Protein AF-A0A962JH08-F1 (afdb_monomer)

Radius of gyration: 19.58 Å; Cα contacts (8 Å, |Δi|>4): 3; chains: 1; bounding box: 34×35×42 Å

Secondary structure (DSSP, 8-state):
---PPP--HHHHHHH-S-----SSSS-GGG--TT--HHHHHHHHHHHHHTTPPP-------

Mean predicted aligned error: 6.26 Å

Structure (mmCIF, N/CA/C/O backbone):
data_AF-A0A962JH08-F1
#
_entry.id   AF-A0A962JH08-F1
#
loop_
_atom_site.group_PDB
_atom_site.id
_atom_site.type_symbol
_atom_site.label_atom_id
_atom_site.label_alt_id
_atom_site.label_comp_id
_atom_site.label_asym_id
_atom_site.label_entity_id
_atom_site.label_seq_id
_atom_site.pdbx_PDB_ins_code
_atom_site.Cartn_x
_atom_site.Cartn_y
_atom_site.Cartn_z
_atom_site.occupancy
_atom_site.B_iso_or_equiv
_atom_site.auth_seq_id
_atom_site.auth_comp_id
_atom_site.auth_asym_id
_atom_site.auth_atom_id
_atom_site.pdbx_PDB_model_num
ATOM 1 N N . MET A 1 1 ? -21.500 -12.515 -19.986 1.00 48.56 1 MET A N 1
ATOM 2 C CA . MET A 1 1 ? -20.437 -12.842 -20.957 1.00 48.56 1 MET A CA 1
ATOM 3 C C . MET A 1 1 ? -19.406 -13.683 -20.226 1.00 48.56 1 MET A C 1
ATOM 5 O O . MET A 1 1 ? -18.915 -13.229 -19.202 1.00 48.56 1 MET A O 1
ATOM 9 N N . GLN A 1 2 ? -19.173 -14.926 -20.652 1.00 59.09 2 GLN A N 1
ATOM 10 C CA . GLN A 1 2 ? -18.077 -15.735 -20.110 1.00 59.09 2 GLN A CA 1
ATOM 11 C C . GLN A 1 2 ? -16.786 -15.248 -20.767 1.00 59.09 2 GLN A C 1
ATOM 13 O O . GLN A 1 2 ? -16.604 -15.427 -21.966 1.00 59.09 2 GLN A O 1
ATOM 18 N N . HIS A 1 3 ? -15.929 -14.582 -19.997 1.00 73.94 3 HIS A N 1
ATOM 19 C CA . HIS A 1 3 ? -14.574 -14.281 -20.438 1.00 73.94 3 HIS A CA 1
ATOM 20 C C . HIS A 1 3 ? -13.699 -15.482 -2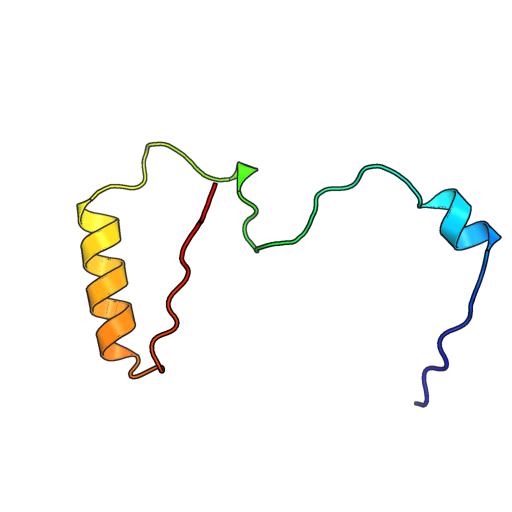0.095 1.00 73.94 3 HIS A C 1
ATOM 22 O O . HIS A 1 3 ? -13.346 -15.689 -18.935 1.00 73.94 3 HIS A O 1
ATOM 28 N N . THR A 1 4 ? -13.400 -16.298 -21.100 1.00 84.69 4 THR A N 1
ATOM 29 C CA . THR A 1 4 ? -12.355 -17.316 -20.997 1.00 84.69 4 THR A CA 1
ATOM 30 C C . THR A 1 4 ? -11.009 -16.612 -21.102 1.00 84.69 4 THR A C 1
ATOM 32 O O . THR A 1 4 ? -10.791 -15.839 -22.033 1.00 84.69 4 THR A O 1
ATOM 35 N N . LEU A 1 5 ? -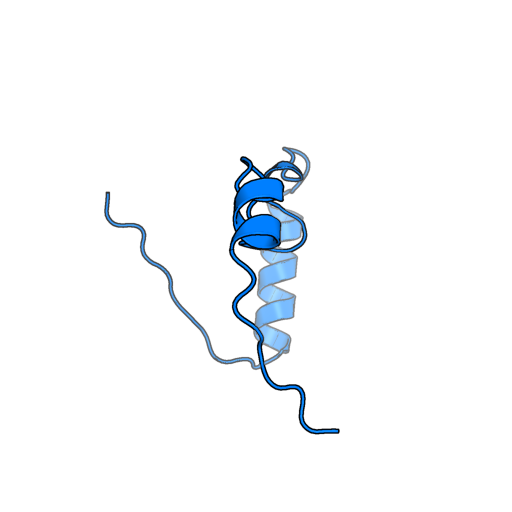10.126 -16.845 -20.133 1.00 88.56 5 LEU A N 1
ATOM 36 C CA . LEU A 1 5 ? -8.742 -16.387 -20.215 1.00 88.56 5 LEU A CA 1
ATOM 37 C C . LEU A 1 5 ? -8.019 -17.217 -21.283 1.00 88.56 5 LEU A C 1
ATOM 39 O O . LEU A 1 5 ? -7.974 -18.442 -21.181 1.00 88.56 5 LEU A O 1
ATOM 43 N N . GLU A 1 6 ? -7.473 -16.551 -22.296 1.00 91.12 6 GLU A N 1
ATOM 44 C CA . GLU A 1 6 ? -6.641 -17.163 -23.333 1.00 91.12 6 GLU A CA 1
ATOM 45 C C . GLU A 1 6 ? -5.160 -16.993 -22.976 1.00 91.12 6 GLU A C 1
ATOM 47 O O . GLU A 1 6 ? -4.720 -15.910 -22.588 1.00 91.12 6 GLU A O 1
ATOM 52 N N . PHE A 1 7 ? -4.391 -18.078 -23.077 1.00 92.31 7 PHE A N 1
ATOM 53 C CA . PHE A 1 7 ? -2.952 -18.065 -22.832 1.00 92.31 7 PHE A CA 1
ATOM 54 C C . PHE A 1 7 ? -2.208 -17.768 -24.141 1.00 92.31 7 PHE A C 1
ATOM 56 O O . PHE A 1 7 ? -1.879 -18.682 -24.895 1.00 92.31 7 PHE A O 1
ATOM 63 N N . ASP A 1 8 ? -1.960 -16.487 -24.411 1.00 95.50 8 ASP A N 1
ATOM 64 C CA . ASP A 1 8 ? -1.212 -16.023 -25.585 1.00 95.50 8 ASP A CA 1
ATOM 65 C C . ASP A 1 8 ? 0.262 -15.775 -25.220 1.00 95.50 8 ASP A C 1
ATOM 67 O O . ASP A 1 8 ? 0.612 -14.792 -24.561 1.00 95.50 8 ASP A O 1
ATOM 71 N N . LEU A 1 9 ? 1.141 -16.685 -25.647 1.00 95.94 9 LEU A N 1
ATOM 72 C CA . LEU A 1 9 ? 2.571 -16.618 -25.345 1.00 95.94 9 LEU A CA 1
ATOM 73 C C . LEU A 1 9 ? 3.265 -15.422 -26.015 1.00 95.94 9 LEU A C 1
ATOM 75 O O . LEU A 1 9 ? 4.158 -14.830 -25.408 1.00 95.94 9 LEU A O 1
ATOM 79 N N . GLU A 1 10 ? 2.866 -15.053 -27.234 1.00 96.56 10 GLU A N 1
ATOM 80 C CA . GLU A 1 10 ? 3.475 -13.929 -27.954 1.00 96.56 10 GLU A CA 1
ATOM 81 C C . GLU A 1 10 ? 3.140 -12.603 -27.265 1.00 96.56 10 GLU A C 1
ATOM 83 O O . GLU A 1 10 ? 3.999 -11.726 -27.125 1.00 96.56 10 GLU A O 1
ATOM 88 N N . LEU A 1 11 ? 1.901 -12.467 -26.782 1.00 94.31 11 LEU A N 1
ATOM 89 C CA . LEU A 1 11 ? 1.466 -11.313 -26.004 1.00 94.31 11 LEU A CA 1
ATOM 90 C C . LEU A 1 11 ? 2.221 -11.208 -24.675 1.00 94.31 11 LEU A C 1
ATOM 92 O O . LEU A 1 11 ? 2.683 -10.123 -24.321 1.00 94.31 11 LEU A O 1
ATOM 96 N N . ILE A 1 12 ? 2.372 -12.324 -23.955 1.00 93.62 12 ILE A N 1
ATOM 97 C CA . ILE A 1 12 ? 3.116 -12.364 -22.688 1.00 93.62 12 ILE A CA 1
ATOM 98 C C . ILE A 1 12 ? 4.563 -11.922 -22.918 1.00 93.62 12 ILE A C 1
ATOM 100 O O . ILE A 1 12 ? 5.036 -11.017 -22.239 1.00 93.62 12 ILE A O 1
ATOM 104 N N . GLN A 1 13 ? 5.241 -12.487 -23.920 1.00 95.38 13 GLN A N 1
ATOM 105 C CA . GLN A 1 13 ? 6.624 -12.128 -24.248 1.00 95.38 13 GLN A CA 1
ATOM 106 C C . GLN A 1 13 ? 6.776 -10.653 -24.641 1.00 95.38 13 GLN A C 1
ATOM 108 O O . GLN A 1 13 ? 7.785 -10.031 -24.317 1.00 95.38 13 GLN A O 1
ATOM 113 N N . ARG A 1 14 ? 5.774 -10.065 -25.307 1.00 94.31 14 ARG A N 1
ATOM 114 C CA . ARG A 1 14 ? 5.784 -8.642 -25.684 1.00 94.31 14 ARG A CA 1
ATOM 115 C C . ARG A 1 14 ? 5.754 -7.699 -24.476 1.00 94.31 14 ARG A C 1
ATOM 117 O O . ARG A 1 14 ? 6.296 -6.599 -24.571 1.00 94.31 14 ARG A O 1
ATOM 124 N N . TYR A 1 15 ? 5.114 -8.102 -23.377 1.00 92.44 15 TYR A N 1
ATOM 125 C CA . TYR A 1 15 ? 4.889 -7.260 -22.195 1.00 92.44 15 TYR A CA 1
ATOM 126 C C . TYR A 1 15 ? 5.615 -7.733 -20.931 1.00 92.44 15 TYR A C 1
ATOM 128 O O . TYR A 1 15 ? 5.422 -7.130 -19.875 1.00 92.44 15 TYR A O 1
ATOM 136 N N . ASP A 1 16 ? 6.471 -8.753 -21.027 1.00 91.06 16 ASP A N 1
ATOM 137 C CA . ASP A 1 16 ? 7.371 -9.183 -19.950 1.00 91.06 16 ASP A CA 1
ATOM 138 C C . ASP A 1 16 ? 8.512 -8.167 -19.756 1.00 91.06 16 ASP A C 1
ATOM 140 O O . ASP A 1 16 ? 9.678 -8.384 -20.086 1.00 91.06 16 ASP A O 1
ATOM 144 N N . LEU A 1 17 ? 8.132 -6.979 -19.293 1.00 90.19 17 LEU A N 1
ATOM 145 C CA . LEU A 1 17 ? 8.987 -5.823 -19.084 1.00 90.19 17 LEU A CA 1
ATOM 146 C C . LEU A 1 17 ? 8.868 -5.364 -17.630 1.00 90.19 17 LEU A C 1
ATOM 148 O O . LEU A 1 17 ? 7.819 -5.480 -16.994 1.00 90.19 17 LEU A O 1
ATOM 152 N N . SER A 1 18 ? 9.936 -4.762 -17.111 1.00 85.94 18 SER A N 1
ATOM 153 C CA . SER A 1 18 ? 9.921 -4.119 -15.796 1.00 85.94 18 SER A CA 1
ATOM 154 C C . SER A 1 18 ? 8.935 -2.945 -15.780 1.00 85.94 18 SER A C 1
ATOM 156 O O . SER A 1 18 ? 9.251 -1.849 -16.239 1.00 85.94 18 SER A O 1
ATOM 158 N N . GLY A 1 19 ? 7.738 -3.176 -15.244 1.00 79.94 19 GLY A N 1
ATOM 159 C CA . GLY A 1 19 ? 6.707 -2.160 -15.036 1.00 79.94 19 GLY A CA 1
ATOM 160 C C . GLY A 1 19 ? 6.581 -1.719 -13.572 1.00 79.94 19 GLY A C 1
ATOM 161 O O . GLY A 1 19 ? 7.070 -2.403 -12.664 1.00 79.94 19 GLY A O 1
ATOM 162 N N . PRO A 1 20 ? 5.904 -0.585 -13.306 1.00 76.50 20 PRO A N 1
ATOM 163 C CA . PRO A 1 20 ? 5.549 -0.201 -11.948 1.00 76.50 20 PRO A CA 1
ATOM 164 C C . PRO A 1 20 ? 4.692 -1.299 -11.313 1.00 76.50 20 PRO A C 1
ATOM 166 O O . PRO A 1 20 ? 3.686 -1.738 -11.869 1.00 76.50 20 PRO A O 1
ATOM 169 N N . ARG A 1 21 ? 5.092 -1.749 -10.123 1.00 80.62 21 ARG A N 1
ATOM 170 C CA . ARG A 1 21 ? 4.289 -2.688 -9.341 1.00 80.62 21 ARG A CA 1
ATOM 171 C C . ARG A 1 21 ? 3.182 -1.910 -8.640 1.00 80.62 21 ARG A C 1
ATOM 173 O O . ARG A 1 21 ? 3.462 -1.063 -7.795 1.00 80.62 21 ARG A O 1
ATOM 180 N N . TYR A 1 22 ? 1.931 -2.221 -8.960 1.00 85.69 22 TYR A N 1
ATO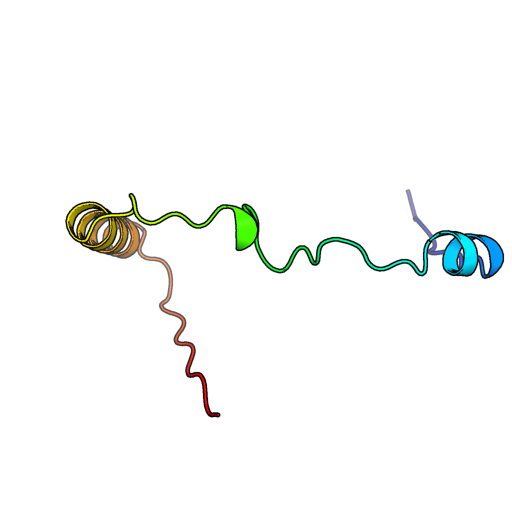M 181 C CA . TYR A 1 22 ? 0.762 -1.652 -8.287 1.00 85.69 22 TYR A CA 1
ATOM 182 C C . TYR A 1 22 ? 0.481 -2.389 -6.972 1.00 85.69 22 TYR A C 1
ATOM 184 O O . TYR A 1 22 ? -0.524 -3.076 -6.826 1.00 85.69 22 TYR A O 1
ATOM 192 N N . THR A 1 23 ? 1.401 -2.273 -6.011 1.00 89.25 23 THR A N 1
ATOM 193 C CA . THR A 1 23 ? 1.213 -2.800 -4.647 1.00 89.25 23 THR A CA 1
ATOM 194 C C . THR A 1 23 ? 0.325 -1.891 -3.791 1.00 89.25 23 THR A C 1
ATOM 196 O O . THR A 1 23 ? -0.221 -2.336 -2.786 1.00 89.25 23 THR A O 1
ATOM 199 N N . SER A 1 24 ? 0.160 -0.630 -4.201 1.00 91.25 24 SER A N 1
ATOM 200 C CA . SER A 1 24 ? -0.777 0.352 -3.649 1.00 91.25 24 SER A CA 1
ATOM 201 C C . SER A 1 24 ? -1.131 1.401 -4.709 1.00 91.25 24 SER A C 1
ATOM 203 O O . SER A 1 24 ? -0.407 1.573 -5.694 1.00 91.25 24 SER A O 1
ATOM 205 N N . TYR A 1 25 ? -2.221 2.139 -4.489 1.00 90.25 25 TYR A N 1
ATOM 206 C CA . TYR A 1 25 ? -2.539 3.344 -5.252 1.00 90.25 25 TYR A CA 1
ATOM 207 C C . TYR A 1 25 ? -2.933 4.483 -4.297 1.00 90.25 25 TYR A C 1
ATOM 209 O O . TYR A 1 25 ? -3.898 4.314 -3.549 1.00 90.25 25 TYR A O 1
ATOM 217 N N . PRO A 1 26 ? -2.231 5.633 -4.312 1.00 91.62 26 PRO A N 1
ATOM 218 C CA . PRO A 1 26 ? -1.028 5.930 -5.101 1.00 91.62 26 PRO A CA 1
ATOM 219 C C . PRO A 1 26 ? 0.182 5.036 -4.756 1.00 91.62 26 PRO A C 1
ATOM 221 O O . PRO A 1 26 ? 0.245 4.424 -3.688 1.00 91.62 26 PRO A O 1
ATOM 224 N N . THR A 1 27 ? 1.138 4.923 -5.683 1.00 91.25 27 THR A N 1
ATOM 225 C CA . THR A 1 27 ? 2.364 4.120 -5.495 1.00 91.25 27 THR A CA 1
ATOM 226 C C . THR A 1 27 ? 3.329 4.789 -4.512 1.00 91.25 27 THR A C 1
ATOM 228 O O . THR A 1 27 ? 3.346 6.015 -4.432 1.00 91.25 27 THR A O 1
ATOM 231 N N . ALA A 1 28 ? 4.230 4.028 -3.883 1.00 90.88 28 ALA A N 1
ATOM 232 C CA . ALA A 1 28 ? 5.235 4.553 -2.945 1.00 90.88 28 ALA A CA 1
ATOM 233 C C . ALA A 1 28 ? 6.134 5.678 -3.506 1.00 90.88 28 ALA A C 1
ATOM 235 O O . ALA A 1 28 ? 6.584 6.529 -2.750 1.00 90.88 28 ALA A O 1
ATOM 236 N N . VAL A 1 29 ? 6.350 5.743 -4.828 1.00 90.69 29 VAL A N 1
ATOM 237 C CA . VAL A 1 29 ? 7.081 6.848 -5.495 1.00 90.69 29 VAL A CA 1
ATOM 238 C C . VAL A 1 29 ? 6.430 8.217 -5.245 1.00 90.69 29 VAL A C 1
ATOM 240 O O . VAL A 1 29 ? 7.089 9.243 -5.349 1.00 90.69 29 VAL A O 1
ATOM 243 N N . GLN A 1 30 ? 5.141 8.243 -4.902 1.00 92.31 30 GLN A N 1
ATOM 244 C CA . GLN A 1 30 ? 4.405 9.466 -4.580 1.00 92.31 30 GLN A CA 1
ATOM 245 C C . GLN A 1 30 ? 4.602 9.920 -3.124 1.00 92.31 30 GLN A C 1
ATOM 247 O O . GLN A 1 30 ? 4.070 10.958 -2.736 1.00 92.31 30 GLN A O 1
ATOM 252 N N . PHE A 1 31 ? 5.329 9.161 -2.295 1.0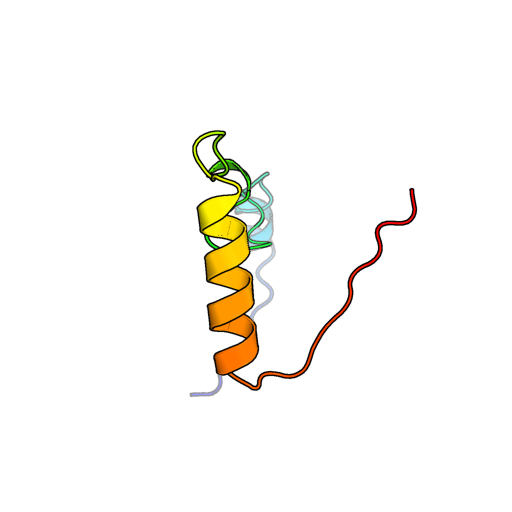0 93.25 31 PHE A N 1
ATOM 253 C CA . PHE A 1 31 ? 5.616 9.573 -0.923 1.00 93.25 31 PHE A CA 1
ATOM 254 C C . PHE A 1 31 ? 6.559 10.774 -0.919 1.00 93.25 31 PHE A C 1
ATOM 256 O O . PHE A 1 31 ? 7.530 10.841 -1.669 1.00 93.25 31 PHE A O 1
ATOM 263 N N . HIS A 1 32 ? 6.267 11.730 -0.044 1.00 94.94 32 HIS A N 1
ATOM 264 C CA . HIS A 1 32 ? 7.023 12.966 0.080 1.00 94.94 32 HIS A CA 1
ATOM 265 C C . HIS A 1 32 ? 7.145 13.384 1.546 1.00 94.94 32 HIS A C 1
ATOM 267 O O . HIS A 1 32 ? 6.304 13.048 2.382 1.00 94.94 32 HIS A O 1
ATOM 273 N N . ASN A 1 33 ? 8.126 14.230 1.845 1.00 95.06 33 ASN A N 1
ATOM 274 C CA . ASN A 1 33 ? 8.422 14.654 3.216 1.00 95.06 33 ASN A CA 1
ATOM 275 C C . ASN A 1 33 ? 7.450 15.708 3.787 1.00 95.06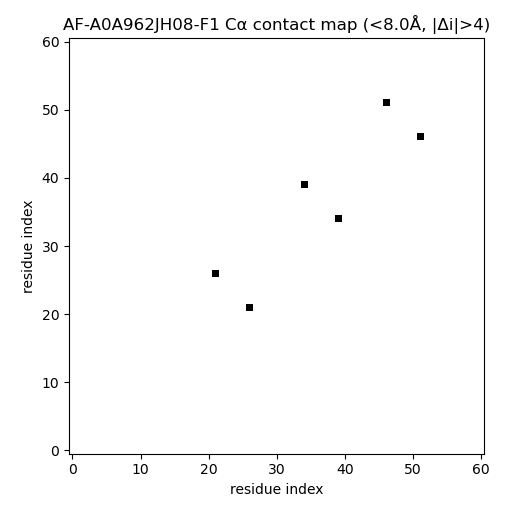 33 ASN A C 1
ATOM 277 O O . ASN A 1 33 ? 7.611 16.121 4.928 1.00 95.06 33 ASN A O 1
ATOM 281 N N . HIS A 1 34 ? 6.438 16.149 3.029 1.00 96.44 34 HIS A N 1
ATOM 282 C CA . HIS A 1 34 ? 5.410 17.078 3.528 1.00 96.44 34 HIS A CA 1
ATOM 283 C C . HIS A 1 34 ? 4.291 16.404 4.342 1.00 96.44 34 HIS A C 1
ATOM 285 O O . HIS A 1 34 ? 3.428 17.103 4.870 1.00 96.44 34 HIS A O 1
ATOM 291 N N . PHE A 1 35 ? 4.256 15.069 4.430 1.00 95.56 35 PHE A N 1
ATOM 292 C CA . PHE A 1 35 ? 3.270 14.383 5.265 1.00 95.56 35 PHE A CA 1
ATOM 293 C C . PHE A 1 35 ? 3.644 14.567 6.740 1.00 95.56 35 PHE A C 1
ATOM 295 O O . PHE A 1 35 ? 4.669 14.061 7.194 1.00 95.56 35 PHE A O 1
ATOM 302 N N . SER A 1 36 ? 2.843 15.347 7.465 1.00 97.06 36 SER A N 1
ATOM 303 C CA . SER A 1 36 ? 3.154 15.773 8.828 1.00 97.06 36 SER A CA 1
ATOM 304 C C . SER A 1 36 ? 2.628 14.805 9.887 1.00 97.06 36 SER A C 1
ATOM 306 O O . SER A 1 36 ? 1.692 14.038 9.661 1.00 97.06 36 SER A O 1
ATOM 308 N N . GLU A 1 37 ? 3.181 14.904 11.094 1.00 97.81 37 GLU A N 1
ATOM 309 C CA . GLU A 1 37 ? 2.659 14.212 12.276 1.00 97.81 37 GLU A CA 1
ATOM 310 C C . GLU A 1 37 ? 1.181 14.549 12.534 1.00 97.81 37 GLU A C 1
ATOM 312 O O . GLU A 1 37 ? 0.378 13.664 12.821 1.00 97.81 37 GLU A O 1
ATOM 317 N N . GLN A 1 38 ? 0.786 15.813 12.353 1.00 98.19 38 GLN A N 1
ATOM 318 C CA . GLN A 1 38 ? -0.610 16.225 12.504 1.00 98.19 38 GLN A CA 1
ATOM 319 C C . GLN A 1 38 ? -1.530 15.510 11.501 1.00 98.19 38 GLN A C 1
ATOM 321 O O . GLN A 1 38 ? -2.618 15.074 11.876 1.0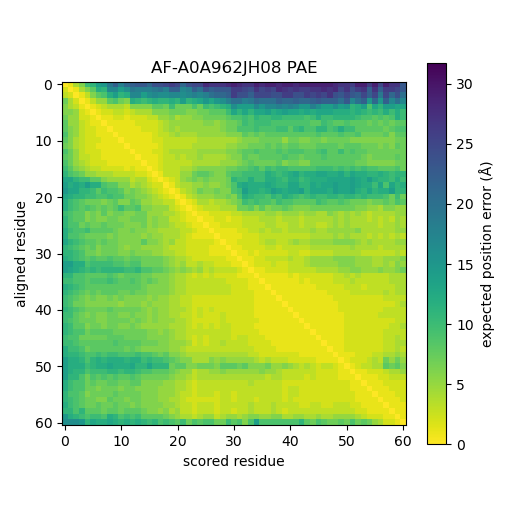0 98.19 38 GLN A O 1
ATOM 326 N N . ALA A 1 39 ? -1.093 15.345 10.247 1.00 97.81 39 ALA A N 1
ATOM 327 C CA . ALA A 1 39 ? -1.846 14.593 9.245 1.00 97.81 39 ALA A CA 1
ATOM 328 C C . ALA A 1 39 ? -1.969 13.106 9.623 1.00 97.81 39 ALA A C 1
ATOM 330 O O . ALA A 1 39 ? -3.027 12.506 9.434 1.00 97.81 39 ALA A O 1
ATOM 331 N N . TYR A 1 40 ? -0.919 12.524 10.210 1.00 97.12 40 TYR A N 1
ATOM 332 C CA . TYR A 1 40 ? -0.939 11.150 10.713 1.00 97.12 40 TYR A CA 1
ATOM 333 C C . TYR A 1 40 ? -1.950 10.955 11.854 1.00 97.12 40 TYR A C 1
ATOM 335 O O . TYR A 1 40 ? -2.764 10.031 11.808 1.00 97.1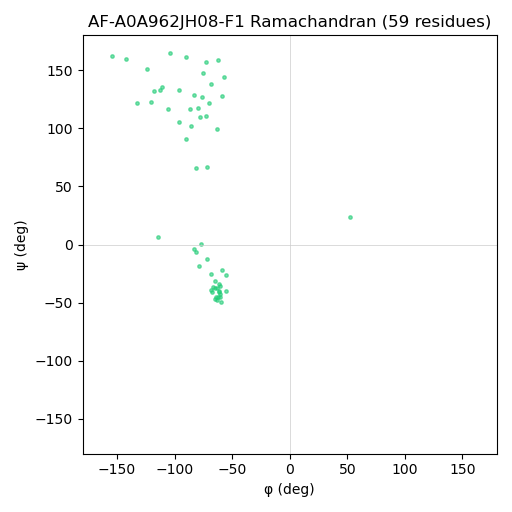2 40 TYR A O 1
ATOM 343 N N . L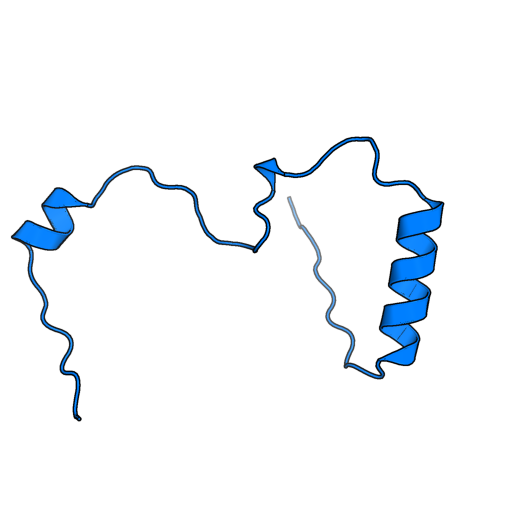EU A 1 41 ? -1.950 11.850 12.848 1.00 98.25 41 LEU A N 1
ATOM 344 C CA . LEU A 1 41 ? -2.900 11.806 13.964 1.00 98.25 41 LEU A CA 1
ATOM 345 C C . LEU A 1 41 ? -4.351 11.957 13.488 1.00 98.25 41 LEU A C 1
ATOM 347 O O . LEU A 1 41 ? -5.228 11.234 13.965 1.00 98.25 41 LEU A O 1
ATOM 351 N N . GLN A 1 42 ? -4.599 12.839 12.514 1.00 98.31 42 GLN A N 1
ATOM 352 C CA . GLN A 1 42 ? -5.923 12.980 11.908 1.00 98.31 42 GLN A CA 1
ATOM 353 C C . GLN A 1 42 ? -6.358 11.689 11.199 1.00 98.31 42 GLN A C 1
ATOM 355 O O . GLN A 1 42 ? -7.469 11.217 11.424 1.00 98.31 42 GLN A O 1
ATOM 360 N N . ALA A 1 43 ? -5.472 11.058 10.421 1.00 96.88 43 ALA A N 1
ATOM 361 C CA . ALA A 1 43 ? -5.776 9.798 9.743 1.00 96.88 43 ALA A CA 1
ATOM 362 C C . ALA A 1 43 ? -6.125 8.661 10.725 1.00 96.88 43 ALA A C 1
ATOM 364 O O . ALA A 1 43 ? -7.003 7.845 10.440 1.00 96.88 43 ALA A O 1
ATOM 365 N N . ILE A 1 44 ? -5.485 8.615 11.901 1.00 96.62 44 ILE A N 1
ATOM 366 C CA . ILE A 1 44 ? -5.847 7.677 12.978 1.00 96.62 44 ILE A CA 1
ATOM 367 C C . ILE A 1 44 ? -7.250 7.979 13.515 1.00 96.62 44 ILE A C 1
ATOM 369 O O . ILE A 1 44 ? -8.053 7.057 13.676 1.00 96.62 44 ILE A O 1
ATOM 373 N N . ALA A 1 45 ? -7.557 9.251 13.787 1.00 97.44 45 ALA A N 1
ATOM 374 C CA . ALA A 1 45 ? -8.869 9.657 14.284 1.00 97.44 45 ALA A CA 1
ATOM 375 C C . ALA A 1 45 ? -9.989 9.293 13.294 1.00 97.44 45 ALA A C 1
ATOM 377 O O . ALA A 1 45 ? -11.019 8.757 13.708 1.00 97.44 45 ALA A O 1
ATOM 378 N N . ASP A 1 46 ? -9.766 9.518 11.999 1.00 97.62 46 ASP A N 1
ATOM 379 C CA . ASP A 1 46 ? -10.709 9.175 10.930 1.00 97.62 46 ASP A CA 1
ATOM 380 C C . ASP A 1 46 ? -10.863 7.650 10.784 1.00 97.62 46 ASP A C 1
ATOM 382 O O . ASP A 1 46 ? -11.974 7.130 10.655 1.00 97.62 46 ASP A O 1
ATOM 386 N N . SER A 1 47 ? -9.757 6.902 10.878 1.00 96.00 47 SE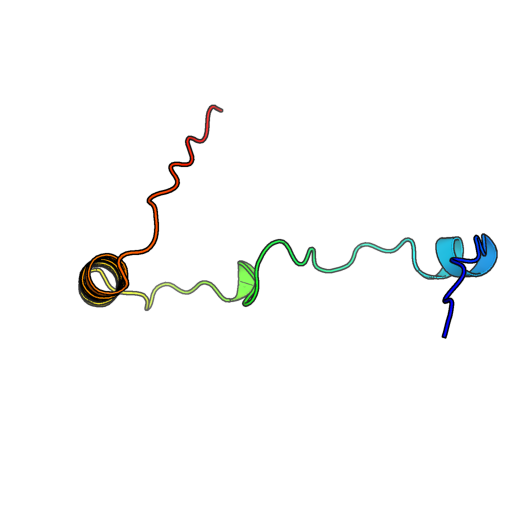R A N 1
ATOM 387 C CA . SER A 1 47 ? -9.768 5.434 10.858 1.00 96.00 47 SER A CA 1
ATOM 388 C C . SER A 1 47 ? -10.590 4.855 12.016 1.00 96.00 47 SER A C 1
ATOM 390 O O . SER A 1 47 ? -11.447 3.997 11.792 1.00 96.00 47 SER A O 1
ATOM 392 N N . ASN A 1 48 ? -10.417 5.374 13.236 1.00 95.88 48 ASN A N 1
ATOM 393 C CA . ASN A 1 48 ? -11.176 4.939 14.413 1.00 95.88 48 ASN A CA 1
ATOM 394 C C . ASN A 1 48 ? -12.683 5.212 14.276 1.00 95.88 48 ASN A C 1
ATOM 396 O O . ASN A 1 48 ? -13.495 4.382 14.686 1.00 95.88 48 ASN A O 1
ATOM 400 N N . GLN A 1 49 ? -13.064 6.337 13.661 1.00 97.56 49 GLN A N 1
ATOM 401 C CA . GLN A 1 49 ? -14.467 6.671 13.374 1.00 97.56 49 GLN A CA 1
ATOM 402 C C . GLN A 1 49 ? -15.092 5.757 12.313 1.00 97.56 49 GLN A C 1
ATOM 404 O O . GLN A 1 49 ? -16.304 5.562 12.301 1.00 97.56 49 GLN A O 1
ATOM 409 N N . SER A 1 50 ? -14.284 5.166 11.427 1.00 96.38 50 SER A N 1
ATOM 410 C CA . SER A 1 50 ? -14.785 4.280 10.370 1.00 96.38 50 SER A CA 1
ATOM 411 C C . SER A 1 50 ? -15.285 2.919 10.874 1.00 96.38 50 SER A C 1
ATOM 413 O O . SER A 1 50 ? -15.911 2.186 10.108 1.00 96.38 50 SER A O 1
ATOM 415 N N . HIS A 1 51 ? -15.000 2.560 12.134 1.00 93.31 51 HIS A N 1
ATOM 416 C CA . HIS A 1 51 ? -15.357 1.275 12.758 1.00 93.31 51 HIS A CA 1
ATOM 417 C C . HIS A 1 51 ? -14.929 0.028 11.954 1.00 93.31 51 HIS A C 1
ATOM 419 O O . HIS A 1 51 ? -15.511 -1.050 12.096 1.00 93.31 51 HIS A O 1
ATOM 425 N N . ARG A 1 52 ? -13.908 0.152 11.097 1.00 95.56 52 ARG A N 1
ATOM 426 C CA . ARG A 1 52 ? -13.366 -0.969 10.318 1.00 95.56 52 ARG A CA 1
ATOM 427 C C . ARG A 1 52 ? -12.510 -1.875 11.219 1.00 95.56 52 ARG A C 1
ATOM 429 O O . ARG A 1 52 ? -11.857 -1.369 12.132 1.00 95.56 52 ARG A O 1
ATOM 436 N N . PRO A 1 53 ? -12.468 -3.198 10.972 1.00 96.56 53 PRO A N 1
ATOM 437 C CA . PRO A 1 53 ? -11.568 -4.092 11.695 1.00 96.56 53 PRO A CA 1
ATOM 438 C C . PRO A 1 53 ? -10.098 -3.676 11.558 1.00 96.56 53 PRO A C 1
ATOM 440 O O . PRO A 1 53 ? -9.665 -3.230 10.494 1.00 96.56 53 PRO A O 1
ATOM 443 N N . LEU A 1 54 ? -9.326 -3.871 12.627 1.00 96.00 54 LEU A N 1
ATOM 444 C CA . LEU A 1 54 ? -7.899 -3.567 12.659 1.00 96.00 54 LEU A CA 1
ATOM 445 C C . LEU A 1 54 ? -7.085 -4.718 12.050 1.00 96.00 54 LEU A C 1
ATOM 447 O O . LEU A 1 54 ? -7.224 -5.868 12.462 1.00 96.00 54 LEU A O 1
ATOM 451 N N . SER A 1 55 ? -6.201 -4.393 11.107 1.00 96.19 55 SER A N 1
ATOM 452 C CA . SER A 1 55 ? -5.192 -5.309 10.562 1.00 96.19 55 SER A CA 1
ATOM 453 C C . SER A 1 55 ? -3.804 -4.856 11.004 1.00 96.19 55 SER A C 1
ATOM 455 O O . SER A 1 55 ? -3.493 -3.669 10.917 1.00 96.19 55 SER A O 1
ATOM 457 N N . LEU A 1 56 ? -2.960 -5.789 11.448 1.00 96.56 56 LEU A N 1
ATOM 458 C CA . LEU A 1 56 ? -1.599 -5.511 11.914 1.00 96.56 56 LEU A CA 1
ATOM 459 C C . LEU A 1 56 ? -0.577 -6.133 10.956 1.00 96.56 56 LEU A C 1
ATOM 461 O O . LEU A 1 56 ? -0.703 -7.299 10.587 1.00 96.56 56 LEU A O 1
ATOM 465 N N . TYR A 1 57 ? 0.435 -5.359 10.568 1.00 96.69 57 TYR A N 1
ATOM 466 C CA . TYR A 1 57 ? 1.559 -5.807 9.745 1.00 96.69 57 TYR A CA 1
ATOM 467 C C . TYR A 1 57 ? 2.859 -5.664 10.538 1.00 96.69 57 TYR A C 1
ATOM 469 O O . TYR A 1 57 ? 3.121 -4.607 11.112 1.00 96.69 57 TYR A O 1
ATOM 477 N N . PHE A 1 58 ? 3.676 -6.718 10.541 1.00 97.44 58 PHE A N 1
ATOM 478 C CA . PHE A 1 58 ? 4.997 -6.736 11.162 1.00 97.44 58 PHE A CA 1
ATOM 479 C C . PHE A 1 58 ? 6.038 -7.054 10.093 1.00 97.44 58 PHE A C 1
ATOM 481 O O . PHE A 1 58 ? 5.960 -8.092 9.437 1.00 97.44 58 PHE A O 1
ATOM 488 N N . HIS A 1 59 ? 7.014 -6.166 9.925 1.00 96.88 59 HIS A N 1
ATOM 489 C CA . HIS A 1 59 ? 8.178 -6.442 9.094 1.00 96.88 59 HIS A CA 1
ATOM 490 C C . HIS A 1 59 ? 9.238 -7.153 9.945 1.00 96.88 59 HIS A C 1
ATOM 492 O O . HIS A 1 59 ? 9.723 -6.578 10.919 1.00 96.88 59 HIS A O 1
ATOM 498 N N . LEU A 1 60 ? 9.564 -8.398 9.594 1.00 95.25 60 LEU A N 1
ATOM 499 C CA . LEU A 1 60 ? 10.665 -9.164 10.181 1.00 95.25 60 LEU A CA 1
ATOM 500 C C . LEU A 1 60 ? 11.804 -9.205 9.147 1.00 95.25 60 LEU A C 1
ATOM 502 O O . LEU A 1 60 ? 11.549 -9.706 8.049 1.00 95.25 60 LEU A O 1
ATOM 506 N N . PRO A 1 61 ? 12.983 -8.629 9.446 1.00 92.38 61 PRO A N 1
ATOM 507 C CA . PRO A 1 61 ? 14.085 -8.512 8.492 1.00 92.38 61 PRO A CA 1
ATOM 508 C C . PRO A 1 61 ? 14.756 -9.851 8.171 1.00 92.38 61 PRO A C 1
ATOM 510 O O . PRO A 1 61 ? 14.799 -10.730 9.064 1.00 92.38 61 PRO A O 1
#

Sequence (61 aa):
MQHTLEFDLELIQRYDLSGPRYTSYPTAVQFHNHFSEQAYLQAIADSNQSHRPLSLYFHLP

Foldseek 3Di:
DDDDDDDDPVVCVVPVDDDDDCPDVVDPVPDDPPCDPVNVVVVVVVVVVVPDDDDDDDDDD

Solvent-accessible surface area (backbone atoms only — not comparable to full-atom values): 4448 Å² total; per-residue (Å²): 133,89,82,77,87,78,91,56,66,70,62,49,64,75,62,75,60,99,66,89,76,82,85,47,86,80,45,78,87,72,65,63,91,83,73,44,71,68,58,52,54,48,51,51,54,55,50,64,72,63,71,63,87,88,83,89,86,81,92,80,132

pLDDT: mean 91.82, std 8.77, range [48.56, 98.31]